Protein AF-A0A8T1IG84-F1 (afdb_monomer_lite)

Radius of gyration: 17.34 Å; chains: 1; bounding box: 30×39×44 Å

pLDDT: mean 75.7, std 8.59, range [46.72, 91.5]

Secondary structure (DSSP, 8-state):
-BSS-B--TTSS-B-B-PPPPSSEEEETTEEEEHHHHTTSSPP--HHHHHHHTS--------SHHHHHHHHHHHHT---------

Organism: NCBI:txid29920

Foldseek 3Di:
DDCDFAQDPVQAIDHDQDADPFDWDDDPNDTDGSRCPSVPDDDFDPVVCVVPVDTDDDGDGDDPVSVVVVVCVVPVDDPDPPPDD

Structure (mmCIF, N/CA/C/O backbone):
data_AF-A0A8T1IG84-F1
#
_entry.id   AF-A0A8T1IG84-F1
#
loop_
_atom_site.group_PDB
_atom_site.id
_atom_site.type_symbol
_atom_site.label_atom_id
_atom_site.label_alt_id
_atom_site.label_comp_id
_atom_site.label_asym_id
_atom_site.label_entity_id
_atom_site.label_seq_id
_atom_site.pdbx_PDB_ins_code
_atom_site.Cartn_x
_atom_site.Cartn_y
_atom_site.Cartn_z
_atom_site.occupancy
_atom_site.B_iso_or_equiv
_atom_site.auth_seq_id
_atom_site.auth_comp_id
_atom_site.auth_asym_id
_atom_site.auth_atom_id
_atom_site.pdbx_PDB_model_num
ATOM 1 N N . MET A 1 1 ? 9.532 -8.306 -11.208 1.00 61.22 1 MET A N 1
ATOM 2 C CA . MET A 1 1 ? 8.055 -8.174 -11.128 1.00 61.22 1 MET A CA 1
ATOM 3 C C . MET A 1 1 ? 7.514 -9.544 -10.760 1.00 61.22 1 MET A C 1
ATOM 5 O O . MET A 1 1 ? 7.964 -10.497 -11.378 1.00 61.22 1 MET A O 1
ATOM 9 N N . ALA A 1 2 ? 6.641 -9.674 -9.761 1.00 64.38 2 ALA A N 1
ATOM 10 C CA . ALA A 1 2 ? 6.095 -10.985 -9.406 1.00 64.38 2 ALA A CA 1
ATOM 11 C C . ALA A 1 2 ? 4.901 -11.348 -10.300 1.00 64.38 2 ALA A C 1
ATOM 13 O O . ALA A 1 2 ? 4.066 -10.490 -10.597 1.00 64.38 2 ALA A O 1
ATOM 14 N N . GLU A 1 3 ? 4.834 -12.610 -10.724 1.00 70.12 3 GLU A N 1
ATOM 15 C CA . GLU A 1 3 ? 3.745 -13.170 -11.536 1.00 70.12 3 GLU A CA 1
ATOM 16 C C . GLU A 1 3 ? 2.502 -13.511 -10.705 1.00 70.12 3 GLU A C 1
ATOM 18 O O . GLU A 1 3 ? 1.396 -13.568 -11.232 1.00 70.12 3 GLU A O 1
ATOM 23 N N . VAL A 1 4 ? 2.669 -13.659 -9.392 1.00 75.19 4 VAL A N 1
ATOM 24 C CA . VAL A 1 4 ? 1.617 -13.873 -8.394 1.00 75.19 4 VAL A CA 1
ATOM 25 C C . VAL A 1 4 ? 1.949 -13.075 -7.139 1.00 75.19 4 VAL A C 1
ATOM 27 O O . VAL A 1 4 ? 3.119 -12.815 -6.857 1.00 75.19 4 VAL A O 1
ATOM 30 N N . THR A 1 5 ? 0.920 -12.644 -6.407 1.00 78.56 5 THR A N 1
ATOM 31 C CA . THR A 1 5 ? 1.140 -12.020 -5.101 1.00 78.56 5 THR A CA 1
ATOM 32 C C . THR A 1 5 ? 1.619 -13.108 -4.155 1.00 78.56 5 THR A C 1
ATOM 34 O O . THR A 1 5 ? 0.917 -14.098 -3.968 1.00 78.56 5 THR A O 1
ATOM 37 N N . ARG A 1 6 ? 2.816 -12.944 -3.592 1.00 81.50 6 ARG A N 1
ATOM 38 C CA . ARG A 1 6 ? 3.426 -13.931 -2.695 1.00 81.50 6 ARG A CA 1
ATOM 39 C C . ARG A 1 6 ? 3.936 -13.273 -1.424 1.00 81.50 6 ARG A C 1
ATOM 41 O O . ARG A 1 6 ? 4.353 -12.114 -1.450 1.00 81.50 6 ARG A O 1
ATOM 48 N N . ALA A 1 7 ? 3.920 -14.027 -0.332 1.00 76.19 7 ALA A N 1
ATOM 49 C CA . ALA A 1 7 ? 4.596 -13.624 0.892 1.00 76.19 7 ALA A CA 1
ATOM 50 C C . ALA A 1 7 ? 6.115 -13.565 0.647 1.00 76.19 7 ALA A C 1
ATOM 52 O O . ALA A 1 7 ? 6.657 -14.385 -0.097 1.00 76.19 7 ALA A O 1
ATOM 53 N N . ASN A 1 8 ? 6.780 -12.573 1.236 1.00 76.56 8 ASN A N 1
ATOM 54 C CA . ASN A 1 8 ? 8.237 -12.461 1.241 1.00 76.56 8 ASN A CA 1
ATOM 55 C C . ASN A 1 8 ? 8.773 -12.710 2.654 1.00 76.56 8 ASN A C 1
ATOM 57 O O . ASN A 1 8 ? 8.054 -12.495 3.631 1.00 76.56 8 ASN A O 1
ATOM 61 N N . PHE A 1 9 ? 10.044 -13.100 2.757 1.00 70.38 9 PHE A N 1
ATOM 62 C CA . PHE A 1 9 ? 10.716 -13.313 4.044 1.00 70.38 9 PHE A CA 1
ATOM 63 C C . PHE A 1 9 ? 10.819 -12.031 4.883 1.00 70.38 9 PHE A C 1
ATOM 65 O O . PHE A 1 9 ? 10.735 -12.092 6.105 1.00 70.38 9 PHE A O 1
ATOM 72 N N . ASP A 1 10 ? 10.884 -10.866 4.235 1.00 71.19 10 ASP A N 1
ATOM 73 C CA . ASP A 1 10 ? 10.994 -9.558 4.899 1.00 71.19 10 ASP A CA 1
ATOM 74 C C . ASP A 1 10 ? 9.671 -9.063 5.520 1.00 71.19 10 ASP A C 1
ATOM 76 O O . ASP A 1 10 ? 9.561 -7.918 5.955 1.00 71.19 10 ASP A O 1
ATOM 80 N N . GLY A 1 11 ? 8.625 -9.897 5.521 1.00 68.12 11 GLY A N 1
ATOM 81 C CA . GLY A 1 11 ? 7.325 -9.588 6.121 1.00 68.12 11 GLY A CA 1
ATOM 82 C C . GLY A 1 11 ? 6.410 -8.697 5.276 1.00 68.12 11 GLY A C 1
ATOM 83 O O . GLY A 1 11 ? 5.253 -8.511 5.646 1.00 68.12 11 GLY A O 1
ATOM 84 N N . TYR A 1 12 ? 6.880 -8.193 4.130 1.00 70.69 12 TYR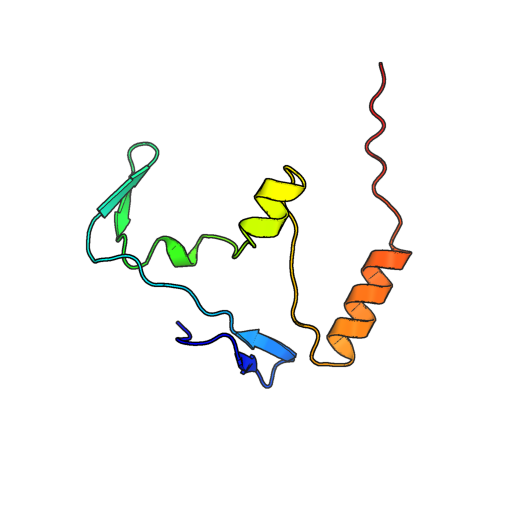 A N 1
ATOM 85 C CA . TYR A 1 12 ? 6.058 -7.446 3.174 1.00 70.69 12 TYR A CA 1
ATOM 86 C C . TYR A 1 12 ? 5.653 -8.317 1.977 1.00 70.69 12 TYR A C 1
ATOM 88 O O . TYR A 1 12 ? 6.509 -8.973 1.380 1.00 70.69 12 TYR A O 1
ATOM 96 N N . PRO A 1 13 ? 4.373 -8.321 1.565 1.00 73.56 13 PRO A N 1
ATOM 97 C CA . PRO A 1 13 ? 3.941 -9.078 0.397 1.00 73.56 13 PRO A CA 1
ATOM 98 C C . PRO A 1 13 ? 4.541 -8.498 -0.890 1.00 73.56 13 PRO A C 1
ATOM 100 O O . PRO A 1 13 ? 4.498 -7.293 -1.147 1.00 73.56 13 PRO A O 1
ATOM 103 N N . VAL A 1 14 ? 5.056 -9.371 -1.755 1.00 79.31 14 VAL A N 1
ATOM 104 C CA . VAL A 1 14 ? 5.472 -8.987 -3.106 1.00 79.31 14 VAL A CA 1
ATOM 105 C C . VAL A 1 14 ? 4.242 -9.059 -4.001 1.00 79.31 14 VAL A C 1
ATOM 107 O O . VAL A 1 14 ? 3.820 -10.139 -4.415 1.00 79.31 14 VAL A O 1
ATOM 110 N N . TYR A 1 15 ? 3.652 -7.902 -4.296 1.00 76.75 15 TYR A N 1
ATOM 111 C CA . TYR A 1 15 ? 2.453 -7.814 -5.128 1.00 76.75 15 TYR A CA 1
ATOM 112 C C . TYR A 1 15 ? 2.716 -8.185 -6.589 1.00 76.75 15 TYR A C 1
ATOM 114 O O . TYR A 1 15 ? 3.692 -7.737 -7.206 1.00 76.75 15 TYR A O 1
ATOM 122 N N . ARG A 1 16 ? 1.774 -8.929 -7.182 1.00 77.19 16 ARG A N 1
ATOM 123 C CA . ARG A 1 16 ? 1.728 -9.111 -8.633 1.00 77.19 16 ARG A CA 1
ATOM 124 C C . ARG A 1 16 ? 1.477 -7.777 -9.322 1.00 77.19 16 ARG A C 1
ATOM 126 O O . ARG A 1 16 ? 0.464 -7.127 -9.075 1.00 77.19 16 ARG A O 1
ATOM 133 N N . ARG A 1 17 ? 2.335 -7.423 -10.27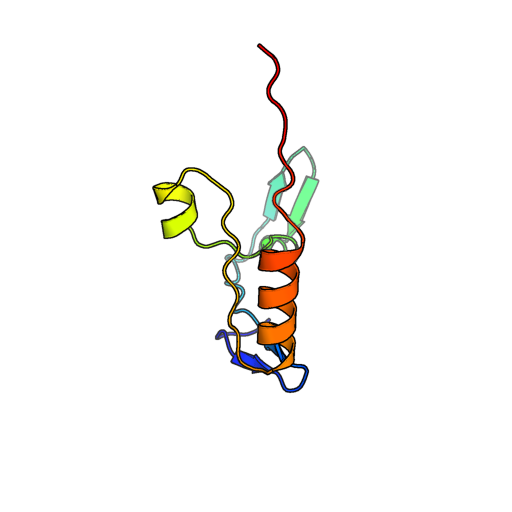7 1.00 75.31 17 ARG A N 1
ATOM 134 C CA . ARG A 1 17 ? 2.140 -6.253 -11.144 1.00 75.31 17 ARG A CA 1
ATOM 135 C C . ARG A 1 17 ? 1.939 -6.732 -12.575 1.00 75.31 17 ARG A C 1
ATOM 137 O O . ARG A 1 17 ? 2.872 -7.237 -13.192 1.00 75.31 17 ARG A O 1
ATOM 144 N N . ARG A 1 18 ? 0.711 -6.607 -13.093 1.00 71.25 18 ARG A N 1
ATOM 145 C CA . ARG A 1 18 ? 0.392 -7.009 -14.473 1.00 71.25 18 ARG A CA 1
ATOM 146 C C . ARG A 1 18 ? 1.173 -6.122 -15.440 1.00 71.25 18 ARG A C 1
ATOM 148 O O . ARG A 1 18 ? 1.057 -4.898 -15.373 1.00 71.25 18 ARG A O 1
ATOM 155 N N . ARG A 1 19 ? 1.972 -6.722 -16.321 1.00 70.12 19 ARG A N 1
ATOM 156 C CA . ARG A 1 19 ? 2.661 -5.990 -17.388 1.00 70.12 19 ARG A CA 1
ATOM 157 C C . ARG A 1 19 ? 1.623 -5.592 -18.439 1.00 70.12 19 ARG A C 1
ATOM 159 O O . ARG A 1 19 ? 0.805 -6.422 -18.826 1.00 70.12 19 ARG A O 1
ATOM 166 N N . ARG A 1 20 ? 1.619 -4.328 -18.866 1.00 72.50 20 ARG A N 1
ATOM 167 C CA . ARG A 1 20 ? 0.870 -3.926 -20.066 1.00 72.50 20 ARG A CA 1
ATOM 168 C C . ARG A 1 20 ? 1.629 -4.410 -21.303 1.00 72.50 20 ARG A C 1
ATOM 170 O O . ARG A 1 20 ? 2.836 -4.653 -21.224 1.00 72.50 20 ARG A O 1
ATOM 177 N N . ALA A 1 21 ? 0.919 -4.565 -22.419 1.00 75.50 21 ALA A N 1
ATOM 178 C CA . ALA A 1 21 ? 1.537 -4.885 -23.702 1.00 75.50 21 ALA A CA 1
ATOM 179 C C . ALA A 1 21 ? 2.630 -3.860 -24.053 1.00 75.50 21 ALA A C 1
ATOM 181 O O . ALA A 1 21 ? 2.574 -2.704 -23.620 1.00 75.50 21 ALA A O 1
ATOM 182 N N . ALA A 1 22 ? 3.633 -4.291 -24.819 1.00 75.38 22 ALA A N 1
ATOM 183 C CA . ALA A 1 22 ? 4.683 -3.396 -25.291 1.00 75.38 22 ALA A CA 1
ATOM 184 C C . ALA A 1 22 ? 4.073 -2.214 -26.067 1.00 75.38 22 ALA A C 1
ATOM 186 O O . ALA A 1 22 ? 3.086 -2.373 -26.782 1.00 75.38 22 ALA A O 1
ATOM 187 N N . GLY A 1 23 ? 4.632 -1.021 -25.874 1.00 80.62 23 GLY A N 1
ATOM 188 C CA . GLY A 1 23 ? 4.151 0.217 -26.483 1.00 80.62 23 GLY A CA 1
ATOM 189 C C . GLY A 1 23 ? 4.572 1.437 -25.673 1.00 80.62 23 GLY A C 1
ATOM 190 O O . GLY A 1 23 ? 5.323 1.318 -24.698 1.00 80.62 23 GLY A O 1
ATOM 191 N N . THR A 1 24 ? 4.050 2.601 -26.041 1.00 81.38 24 THR A N 1
ATOM 192 C CA . THR A 1 24 ? 4.290 3.857 -25.331 1.00 81.38 24 THR A CA 1
ATOM 193 C C . THR A 1 24 ? 3.010 4.422 -24.726 1.00 81.38 24 THR A C 1
ATOM 195 O O . THR A 1 24 ? 1.955 4.468 -25.351 1.00 81.38 24 THR A O 1
ATOM 198 N N . LEU A 1 25 ? 3.102 4.836 -23.463 1.00 81.44 25 LEU A N 1
ATOM 199 C CA . LEU A 1 25 ? 2.066 5.582 -22.757 1.00 81.44 25 LEU A CA 1
ATOM 200 C C . LEU A 1 25 ? 2.406 7.066 -22.835 1.00 81.44 25 LEU A C 1
ATOM 202 O O . LEU A 1 25 ? 3.425 7.490 -22.295 1.00 81.44 25 LEU A O 1
ATOM 206 N N . LYS A 1 26 ? 1.542 7.859 -23.467 1.00 83.75 26 LYS A N 1
ATOM 207 C CA . LYS A 1 26 ? 1.656 9.320 -23.478 1.00 83.75 26 LYS A CA 1
ATOM 208 C C . LYS A 1 26 ? 0.795 9.904 -22.362 1.00 83.75 26 LYS A C 1
ATOM 210 O O . LYS A 1 26 ? -0.405 9.656 -22.308 1.00 83.75 26 LYS A O 1
ATOM 215 N N . SER A 1 27 ? 1.405 10.662 -21.456 1.00 80.62 27 SER A N 1
ATOM 216 C CA . SER A 1 27 ? 0.707 11.383 -20.386 1.00 80.62 27 SER A CA 1
ATOM 217 C C . SER A 1 27 ? 1.386 12.723 -20.143 1.00 80.62 27 SER A C 1
ATOM 219 O O . SER A 1 27 ? 2.605 12.768 -19.996 1.00 80.62 27 SER A O 1
ATOM 221 N N . LYS A 1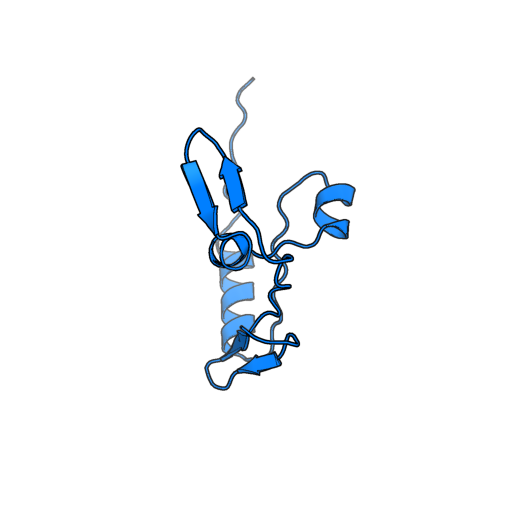 28 ? 0.612 13.817 -20.112 1.00 78.81 28 LYS A N 1
ATOM 222 C CA . LYS A 1 28 ? 1.101 15.189 -19.854 1.00 78.81 28 LYS A CA 1
ATOM 223 C C . LYS A 1 28 ? 2.389 15.535 -20.632 1.00 78.81 28 LYS A C 1
ATOM 225 O O . LYS A 1 28 ? 3.385 15.938 -20.037 1.00 78.81 28 LYS A O 1
ATOM 230 N N . ASN A 1 29 ? 2.377 15.335 -21.954 1.00 80.94 29 ASN A N 1
ATOM 231 C CA . ASN A 1 29 ? 3.511 15.564 -22.870 1.00 80.94 29 ASN A CA 1
ATOM 232 C C . ASN A 1 29 ? 4.778 14.730 -22.604 1.00 80.94 29 ASN A C 1
ATOM 234 O O . ASN A 1 29 ? 5.844 15.047 -23.122 1.00 80.94 29 ASN A O 1
ATOM 238 N N . ARG A 1 30 ? 4.682 13.650 -21.825 1.00 78.25 30 ARG A N 1
ATOM 239 C CA . ARG A 1 30 ? 5.777 12.703 -21.598 1.00 78.25 30 ARG A CA 1
ATOM 240 C C . ARG A 1 30 ? 5.407 11.337 -22.139 1.00 78.25 30 ARG A C 1
ATOM 242 O O . ARG A 1 30 ? 4.264 10.895 -22.010 1.00 78.25 30 ARG A O 1
ATOM 249 N N . GLU A 1 31 ? 6.386 10.680 -22.740 1.00 85.31 31 GLU A N 1
ATOM 250 C CA . GLU A 1 31 ? 6.241 9.350 -23.305 1.00 85.31 31 GLU A CA 1
ATOM 251 C C . GLU A 1 31 ? 6.958 8.339 -22.405 1.00 85.31 31 GLU A C 1
ATOM 253 O O . GLU A 1 31 ? 8.137 8.480 -22.087 1.00 85.31 31 GLU A O 1
ATOM 258 N N . TYR A 1 32 ? 6.215 7.342 -21.937 1.00 81.31 32 TYR A N 1
ATOM 259 C CA . TYR A 1 32 ? 6.684 6.322 -21.011 1.00 81.31 32 TYR A CA 1
ATOM 260 C C . TYR A 1 32 ? 6.662 4.966 -21.692 1.00 81.31 32 TYR A C 1
ATOM 262 O O . TYR A 1 32 ? 5.719 4.639 -22.413 1.00 81.31 32 TYR A O 1
ATOM 270 N N . ASN A 1 33 ? 7.649 4.125 -21.395 1.00 81.31 33 ASN A N 1
ATOM 271 C CA . ASN A 1 33 ? 7.582 2.728 -21.795 1.00 81.31 33 ASN A CA 1
ATOM 272 C C . ASN A 1 33 ? 6.399 2.052 -21.071 1.00 81.31 33 ASN A C 1
ATO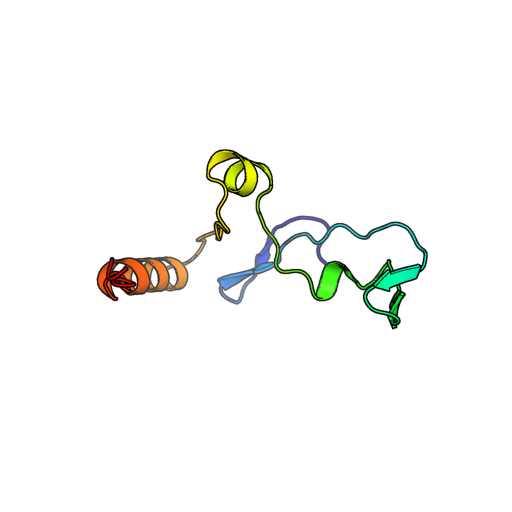M 274 O O . ASN A 1 33 ? 6.374 1.928 -19.843 1.00 81.31 33 ASN A O 1
ATOM 278 N N . ASN A 1 34 ? 5.401 1.615 -21.842 1.00 78.12 34 ASN A N 1
ATOM 279 C CA . ASN A 1 34 ? 4.162 1.027 -21.330 1.00 78.12 34 ASN A CA 1
ATOM 280 C C . ASN A 1 34 ? 4.432 -0.237 -20.499 1.00 78.12 34 ASN A C 1
ATOM 282 O O . ASN A 1 34 ? 3.760 -0.505 -19.501 1.00 78.12 34 ASN A O 1
ATOM 286 N N . ALA A 1 35 ? 5.484 -0.976 -20.856 1.00 72.94 35 ALA A N 1
ATOM 287 C CA . ALA A 1 35 ? 5.875 -2.201 -20.178 1.00 72.94 35 ALA A CA 1
ATOM 288 C C . ALA A 1 35 ? 6.438 -1.962 -18.761 1.00 72.94 35 ALA A C 1
ATOM 290 O O . ALA A 1 35 ? 6.479 -2.906 -17.968 1.00 72.94 35 ALA A O 1
ATOM 291 N N . THR A 1 36 ? 6.861 -0.735 -18.431 1.00 73.81 36 THR A N 1
ATOM 292 C CA . THR A 1 36 ? 7.405 -0.347 -17.114 1.00 73.81 36 THR A CA 1
ATOM 293 C C . THR A 1 36 ? 6.581 0.723 -16.395 1.00 73.81 36 THR A C 1
ATOM 295 O O . THR A 1 36 ? 6.785 0.944 -15.205 1.00 73.81 36 THR A O 1
ATOM 298 N N . ALA A 1 37 ? 5.588 1.336 -17.039 1.00 72.38 37 ALA A N 1
ATOM 299 C CA . ALA A 1 37 ? 4.768 2.380 -16.421 1.00 72.38 37 ALA A CA 1
ATOM 300 C C . ALA A 1 37 ? 4.017 1.922 -15.154 1.00 72.38 37 ALA A C 1
ATOM 302 O O . ALA A 1 37 ? 3.913 2.673 -14.186 1.00 72.38 37 ALA A O 1
ATOM 303 N N . ASN A 1 38 ? 3.570 0.663 -15.101 1.00 71.25 38 ASN A N 1
ATOM 304 C CA . ASN A 1 38 ? 2.894 0.102 -13.922 1.00 71.25 38 ASN A CA 1
ATOM 305 C C . ASN A 1 38 ? 3.822 -0.060 -12.696 1.00 71.25 38 ASN A C 1
ATOM 307 O O . ASN A 1 38 ? 3.357 -0.452 -11.629 1.00 71.25 38 ASN A O 1
ATOM 311 N N . GLN A 1 39 ? 5.127 0.214 -12.815 1.00 68.94 39 GLN A N 1
ATOM 312 C CA . GLN A 1 39 ? 6.042 0.206 -11.670 1.00 68.94 39 GLN A CA 1
ATOM 313 C C . GLN A 1 39 ? 5.809 1.386 -10.718 1.00 68.94 39 GLN A C 1
ATOM 315 O O . GLN A 1 39 ? 6.074 1.266 -9.523 1.00 68.94 39 GLN A O 1
ATOM 320 N N . TRP A 1 40 ? 5.277 2.486 -11.244 1.00 66.31 40 TRP A N 1
ATOM 321 C CA . TRP A 1 40 ? 5.038 3.727 -10.510 1.00 66.31 40 TRP A CA 1
ATOM 322 C C . TRP A 1 40 ? 3.618 3.825 -9.946 1.00 66.31 40 TRP A C 1
ATOM 324 O O . TRP A 1 40 ? 3.327 4.708 -9.148 1.00 66.31 40 TRP A O 1
ATOM 334 N N . VAL A 1 41 ? 2.723 2.926 -10.365 1.00 69.19 41 VAL A N 1
ATOM 335 C CA . VAL A 1 41 ? 1.321 2.924 -9.942 1.00 69.19 41 VAL A CA 1
ATOM 336 C C . VAL A 1 41 ? 1.192 2.132 -8.647 1.00 69.19 41 VAL A C 1
ATOM 338 O O . VAL A 1 41 ? 1.560 0.955 -8.588 1.00 69.19 41 VAL A O 1
ATOM 341 N N . VAL A 1 42 ? 0.650 2.777 -7.615 1.00 68.50 42 VAL A N 1
ATOM 342 C CA . VAL A 1 42 ? 0.290 2.106 -6.364 1.00 68.50 42 VAL A CA 1
ATOM 343 C C . VAL A 1 42 ? -0.815 1.084 -6.672 1.00 68.50 42 VAL A C 1
ATOM 345 O O . VAL A 1 42 ? -1.811 1.442 -7.306 1.00 68.50 42 VAL A O 1
ATOM 348 N N . PRO A 1 43 ? -0.649 -0.197 -6.299 1.00 68.31 43 PRO A N 1
ATOM 349 C CA . PRO A 1 43 ? -1.691 -1.194 -6.503 1.00 68.31 43 PRO A CA 1
ATOM 350 C C . PRO A 1 43 ? -2.954 -0.798 -5.725 1.00 68.31 43 PRO A C 1
ATOM 352 O O . PRO A 1 43 ? -2.882 -0.501 -4.538 1.00 68.31 43 PRO A O 1
ATOM 355 N N . TYR A 1 44 ? -4.105 -0.813 -6.396 1.00 75.50 44 TYR A N 1
ATOM 356 C CA . TYR A 1 44 ? -5.416 -0.537 -5.805 1.00 75.50 44 TYR A CA 1
ATOM 357 C C . TYR A 1 44 ? -6.389 -1.672 -6.142 1.00 75.50 44 TYR A C 1
ATOM 359 O O . TYR A 1 44 ? -6.165 -2.426 -7.093 1.00 75.50 44 TYR A O 1
ATOM 367 N N . ASN A 1 45 ? -7.468 -1.804 -5.368 1.00 79.88 45 ASN A N 1
ATOM 368 C CA . ASN A 1 45 ? -8.528 -2.771 -5.639 1.00 79.88 45 ASN A CA 1
ATOM 369 C C . ASN A 1 45 ? -9.694 -2.084 -6.380 1.00 79.88 45 ASN A C 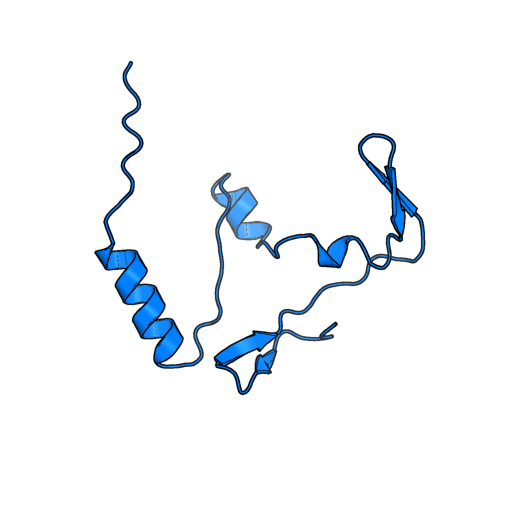1
ATOM 371 O O . ASN A 1 45 ? -10.435 -1.333 -5.743 1.00 79.88 45 ASN A O 1
ATOM 375 N N . PRO A 1 46 ? -9.908 -2.360 -7.685 1.00 81.75 46 PRO A N 1
ATOM 376 C CA . PRO A 1 46 ? -10.948 -1.696 -8.471 1.00 81.75 46 PRO A CA 1
ATOM 377 C C . PRO A 1 46 ? -12.354 -1.880 -7.898 1.00 81.75 46 PRO A C 1
ATOM 379 O O . PRO A 1 46 ? -13.141 -0.940 -7.916 1.00 81.75 46 PRO A O 1
ATOM 382 N N . TYR A 1 47 ? -12.653 -3.061 -7.344 1.00 86.38 47 TYR A N 1
ATOM 383 C CA . TYR A 1 47 ? -13.969 -3.361 -6.783 1.00 86.38 47 TYR A CA 1
ATOM 384 C C . TYR A 1 47 ? -14.279 -2.463 -5.584 1.00 86.38 47 TYR A C 1
ATOM 386 O O . TYR A 1 47 ? -15.332 -1.831 -5.534 1.00 86.38 47 TYR A O 1
ATOM 394 N N . PHE A 1 48 ? -13.347 -2.356 -4.635 1.00 84.06 48 PHE A N 1
ATOM 395 C CA . PHE A 1 48 ? -13.552 -1.516 -3.457 1.00 84.06 48 PHE A CA 1
ATOM 396 C C . PHE A 1 48 ? -13.512 -0.028 -3.800 1.00 84.06 48 PHE A C 1
ATOM 398 O O . PHE A 1 48 ? -14.363 0.719 -3.320 1.00 84.06 48 PHE A O 1
ATOM 405 N N . S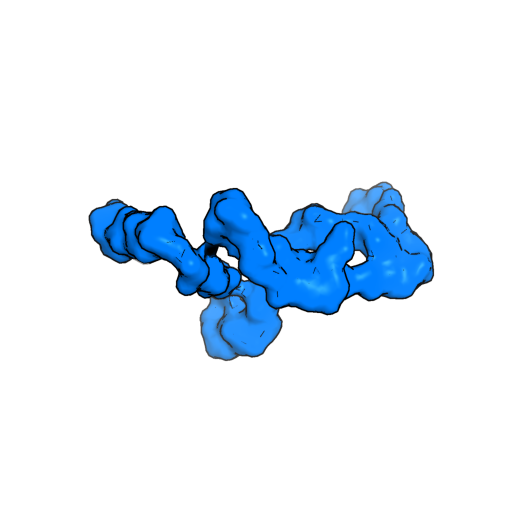ER A 1 49 ? -12.594 0.398 -4.670 1.00 85.06 49 SER A N 1
ATOM 406 C CA . SER A 1 49 ? -12.530 1.793 -5.108 1.00 85.06 49 SER A CA 1
ATOM 407 C C . SER A 1 49 ? -13.815 2.244 -5.793 1.00 85.06 49 SER A C 1
ATOM 409 O O . SER A 1 49 ? -14.306 3.330 -5.500 1.00 85.06 49 SER A O 1
ATOM 411 N N . GLN A 1 50 ? -14.396 1.406 -6.654 1.00 88.06 50 GLN A N 1
ATOM 412 C CA . GLN A 1 50 ? -15.655 1.721 -7.323 1.00 88.06 50 GLN A CA 1
ATOM 413 C C . GLN A 1 50 ? -16.846 1.677 -6.359 1.00 88.06 50 GLN A C 1
ATOM 415 O O . GLN A 1 50 ? -17.711 2.544 -6.424 1.00 88.06 50 GLN A O 1
ATOM 420 N N . LYS A 1 51 ? -16.883 0.701 -5.442 1.00 91.50 51 LYS A N 1
ATOM 421 C CA . LYS A 1 51 ? -17.990 0.534 -4.490 1.00 91.50 51 LYS A CA 1
ATOM 422 C C . LYS A 1 51 ? -18.118 1.695 -3.501 1.00 91.50 51 LYS A C 1
ATOM 424 O O . LYS A 1 51 ? -19.234 2.074 -3.165 1.00 91.50 51 LYS A O 1
ATOM 429 N N . TYR A 1 52 ? -16.998 2.234 -3.025 1.00 89.56 52 TYR A N 1
ATOM 430 C CA . TYR A 1 52 ? -16.982 3.270 -1.985 1.00 89.56 52 TYR A CA 1
ATOM 431 C C . TYR A 1 52 ? -16.564 4.654 -2.496 1.00 89.56 52 TYR A C 1
ATOM 433 O O . TYR A 1 52 ? -16.500 5.595 -1.710 1.00 89.56 52 TYR A O 1
ATOM 441 N N . ASN A 1 53 ? -16.275 4.782 -3.797 1.00 87.75 53 ASN A N 1
ATOM 442 C CA . ASN A 1 53 ? -15.782 6.007 -4.431 1.00 87.75 53 ASN A CA 1
ATOM 443 C C . ASN A 1 53 ? -14.609 6.657 -3.667 1.00 87.75 53 ASN A C 1
ATOM 445 O O . ASN A 1 53 ? -14.513 7.878 -3.542 1.00 87.75 53 ASN A O 1
ATOM 449 N N . CYS A 1 54 ? -13.727 5.833 -3.099 1.00 81.75 54 CYS A N 1
ATOM 450 C CA . CYS A 1 54 ? -12.589 6.290 -2.314 1.00 81.75 54 CYS A CA 1
ATOM 451 C C . CYS A 1 54 ? -11.364 5.395 -2.533 1.00 81.75 54 CYS A C 1
ATOM 453 O O . CYS A 1 54 ? -11.456 4.245 -2.975 1.00 81.75 54 CYS A O 1
ATOM 455 N N . HIS A 1 55 ? -10.179 5.938 -2.257 1.00 79.19 55 HIS A N 1
ATOM 456 C CA . HIS A 1 55 ? -8.936 5.187 -2.386 1.00 79.19 55 HIS A CA 1
ATOM 457 C C . HIS A 1 55 ? -8.741 4.280 -1.164 1.00 79.19 55 HIS A C 1
ATOM 459 O O . HIS A 1 55 ? -8.318 4.733 -0.101 1.00 79.19 55 HIS A O 1
ATOM 465 N N . ILE A 1 56 ? -9.057 2.994 -1.325 1.00 81.38 56 ILE A N 1
ATOM 466 C CA . ILE A 1 56 ? -8.945 1.985 -0.268 1.00 81.38 56 ILE A CA 1
ATOM 467 C C . ILE A 1 56 ? -7.634 1.225 -0.433 1.00 81.38 56 ILE A C 1
ATOM 469 O O . ILE A 1 56 ? -7.397 0.585 -1.460 1.00 81.38 56 ILE A O 1
ATOM 473 N N . ASN A 1 57 ? -6.802 1.272 0.605 1.00 77.75 57 ASN A N 1
ATOM 474 C CA . ASN A 1 57 ? -5.599 0.459 0.699 1.00 77.75 57 ASN A CA 1
ATOM 475 C C . ASN A 1 57 ? -5.963 -0.948 1.199 1.00 77.75 57 ASN A C 1
ATOM 477 O O . ASN A 1 57 ? -6.680 -1.086 2.189 1.00 77.75 57 ASN A O 1
ATOM 481 N N . VAL A 1 58 ? -5.481 -1.986 0.516 1.00 77.38 58 VAL A N 1
ATOM 482 C CA . VAL A 1 58 ? -5.694 -3.389 0.898 1.00 77.38 58 VAL A CA 1
ATOM 483 C C . VAL A 1 58 ? -4.333 -4.024 1.117 1.00 77.38 58 VAL A C 1
ATOM 485 O O . VAL A 1 58 ? -3.527 -4.090 0.191 1.00 77.38 58 VAL A O 1
ATOM 488 N N . GLU A 1 59 ? -4.097 -4.513 2.329 1.00 75.81 59 GLU A N 1
ATOM 489 C CA . GLU A 1 59 ? -2.830 -5.125 2.716 1.00 75.81 59 GLU A CA 1
ATOM 490 C C . GLU A 1 59 ? -3.025 -6.587 3.113 1.00 75.81 59 GLU A C 1
ATOM 492 O O . GLU A 1 59 ? -4.031 -6.966 3.715 1.00 75.81 59 GLU A O 1
ATOM 497 N N . VAL A 1 60 ? -2.047 -7.418 2.753 1.00 75.81 60 VAL A N 1
ATOM 498 C CA . VAL A 1 60 ? -1.994 -8.823 3.161 1.00 75.81 60 VAL A CA 1
ATOM 499 C C . VAL A 1 60 ? -1.154 -8.915 4.433 1.00 75.81 60 VAL A C 1
ATOM 501 O O . VAL A 1 60 ? 0.063 -8.742 4.389 1.00 75.81 60 VAL A O 1
ATOM 504 N N . CYS A 1 61 ? -1.809 -9.179 5.563 1.00 74.31 61 CYS A N 1
ATOM 505 C CA . CYS A 1 61 ? -1.168 -9.273 6.874 1.00 74.31 61 CYS A CA 1
ATOM 506 C C . CYS A 1 61 ? -0.724 -10.714 7.163 1.00 74.31 61 CYS A C 1
ATOM 508 O O . CYS A 1 61 ? -1.538 -11.543 7.563 1.00 74.31 61 CYS A O 1
ATOM 510 N N . THR A 1 62 ? 0.559 -11.024 6.962 1.00 75.25 62 THR A N 1
ATOM 511 C CA . THR A 1 62 ? 1.116 -12.378 7.177 1.00 75.25 62 THR A CA 1
ATOM 512 C C . THR A 1 62 ? 2.036 -12.493 8.392 1.00 75.25 62 THR A C 1
ATOM 514 O O . THR A 1 62 ? 2.543 -13.578 8.654 1.00 75.25 62 THR A O 1
ATOM 517 N N . GLY A 1 63 ? 2.278 -11.411 9.142 1.00 76.06 63 GLY A N 1
ATOM 518 C CA . GLY A 1 63 ? 3.226 -11.417 10.263 1.00 76.06 63 GLY A CA 1
ATOM 519 C C . GLY A 1 63 ? 2.814 -10.553 11.456 1.00 76.06 63 GLY A C 1
ATOM 520 O O . GLY A 1 63 ? 2.004 -9.633 11.343 1.00 76.06 63 GLY A O 1
ATOM 521 N N . ILE A 1 64 ? 3.422 -10.801 12.618 1.00 80.81 64 ILE A N 1
ATOM 522 C CA . ILE A 1 64 ? 3.148 -10.051 13.862 1.00 80.81 64 ILE A CA 1
ATOM 523 C C . ILE A 1 64 ? 3.416 -8.545 13.678 1.00 80.81 64 ILE A C 1
ATOM 525 O O . ILE A 1 64 ? 2.709 -7.701 14.228 1.00 80.81 64 ILE A O 1
ATOM 529 N N . THR A 1 65 ? 4.389 -8.187 12.839 1.00 78.75 65 THR A N 1
ATOM 530 C CA . THR A 1 65 ? 4.690 -6.798 12.464 1.00 78.75 65 THR A CA 1
ATOM 531 C C . THR A 1 65 ? 3.516 -6.110 11.765 1.00 78.75 65 THR A C 1
ATOM 533 O O . THR A 1 65 ? 3.206 -4.967 12.096 1.00 78.75 65 THR A O 1
ATOM 536 N N . THR A 1 66 ? 2.811 -6.807 10.866 1.00 77.94 66 THR A N 1
ATOM 537 C CA . THR A 1 66 ? 1.606 -6.279 10.199 1.00 77.94 66 THR A CA 1
ATOM 538 C C . THR A 1 66 ? 0.441 -6.092 11.171 1.00 77.94 66 THR A C 1
ATOM 540 O O . THR A 1 66 ? -0.277 -5.099 11.087 1.00 77.94 66 THR A O 1
ATOM 543 N N . VAL A 1 67 ? 0.308 -6.965 12.175 1.00 81.62 67 VAL A N 1
ATOM 544 C CA . VAL A 1 67 ? -0.689 -6.805 13.248 1.00 81.62 67 VAL A CA 1
ATOM 545 C C . VAL A 1 67 ? -0.372 -5.579 14.108 1.00 81.62 67 VAL A C 1
ATOM 547 O O . VAL A 1 67 ? -1.247 -4.751 14.355 1.00 81.62 67 VAL A O 1
ATOM 550 N N . LYS A 1 68 ? 0.894 -5.393 14.503 1.00 85.00 68 LYS A N 1
ATOM 551 C CA . LYS A 1 68 ? 1.342 -4.193 15.229 1.00 85.00 68 LYS A CA 1
ATOM 552 C C . LYS A 1 68 ? 1.088 -2.915 14.425 1.00 85.00 68 LYS A C 1
ATOM 554 O O . LYS A 1 68 ? 0.683 -1.902 14.993 1.00 85.00 68 LYS A O 1
ATOM 559 N N . TYR A 1 69 ? 1.318 -2.961 13.115 1.00 81.00 69 TYR A N 1
ATOM 560 C CA . TYR A 1 69 ? 1.019 -1.857 12.210 1.00 81.00 69 TYR A CA 1
ATOM 561 C C . TYR A 1 69 ? -0.484 -1.548 12.191 1.00 81.00 69 TYR A C 1
ATOM 563 O O . TYR A 1 69 ? -0.853 -0.404 12.433 1.00 81.00 69 TYR A O 1
ATOM 571 N N . LEU A 1 70 ? -1.360 -2.545 12.040 1.00 81.88 70 LEU A N 1
ATOM 572 C CA . LEU A 1 70 ? -2.813 -2.345 12.098 1.00 81.88 70 LEU A CA 1
ATOM 573 C C . LEU A 1 70 ? -3.250 -1.682 13.412 1.00 81.88 70 LEU A C 1
ATOM 575 O O . LEU A 1 70 ? -3.961 -0.678 13.391 1.00 81.88 70 LEU A O 1
ATOM 579 N N . TYR A 1 71 ? -2.769 -2.189 14.549 1.00 84.31 71 TYR A N 1
ATOM 580 C CA . TYR A 1 71 ? -3.066 -1.608 15.858 1.00 84.31 71 TYR A CA 1
ATOM 581 C C . TYR A 1 71 ? -2.597 -0.161 15.973 1.00 84.31 71 TYR A C 1
ATOM 583 O O . TYR A 1 71 ? -3.342 0.690 16.457 1.00 84.31 71 TYR A O 1
ATOM 591 N N . LYS A 1 72 ? -1.397 0.150 15.471 1.00 85.69 72 LYS A N 1
ATOM 592 C CA . LYS A 1 72 ? -0.918 1.532 15.397 1.00 85.69 72 LYS A CA 1
ATOM 593 C C . LYS A 1 72 ? -1.895 2.406 14.611 1.00 85.69 72 LYS A C 1
ATOM 595 O O . LYS A 1 72 ? -2.169 3.506 15.061 1.00 85.69 72 LYS A O 1
ATOM 600 N N . TYR A 1 73 ? -2.424 1.945 13.478 1.00 79.56 73 TYR A N 1
ATOM 601 C CA . TYR A 1 73 ? -3.352 2.730 12.653 1.00 79.56 73 TYR A CA 1
ATOM 602 C C . TYR A 1 73 ? -4.724 2.924 13.302 1.00 79.56 73 TYR A C 1
ATOM 604 O O . TYR A 1 73 ? -5.265 4.022 13.227 1.00 79.56 73 TYR A O 1
ATOM 612 N N . VAL A 1 74 ? -5.254 1.904 13.980 1.00 83.62 74 VAL A N 1
ATOM 613 C CA . VAL A 1 74 ? -6.517 2.010 14.730 1.00 83.62 74 VAL A CA 1
ATOM 614 C C . VAL A 1 74 ? -6.383 3.012 15.878 1.00 83.62 74 VAL A C 1
ATOM 616 O O . VAL A 1 74 ? -7.248 3.866 16.060 1.00 83.62 74 VAL A O 1
ATOM 619 N N . TYR A 1 75 ? -5.280 2.947 16.626 1.00 84.31 75 TYR A N 1
ATOM 620 C CA . TYR A 1 75 ? -5.077 3.775 17.816 1.00 84.31 75 TYR A CA 1
ATOM 621 C C . TYR A 1 75 ? -4.394 5.122 17.555 1.00 84.31 75 TYR A C 1
ATOM 623 O O . TYR A 1 75 ? -4.345 5.949 18.461 1.00 84.31 75 TYR A O 1
ATOM 631 N N . LYS A 1 76 ? -3.905 5.392 16.336 1.00 83.38 76 LYS A N 1
ATOM 632 C CA . LYS A 1 76 ? -3.356 6.711 15.963 1.00 83.38 76 LYS A CA 1
ATOM 633 C C . LYS A 1 76 ? -4.411 7.825 16.060 1.00 83.38 76 LYS A C 1
ATOM 635 O O . LYS A 1 76 ? -4.045 8.986 16.202 1.00 83.38 76 LYS A O 1
ATOM 640 N N . GLY A 1 77 ? -5.696 7.465 16.024 1.00 68.56 77 GLY A N 1
ATOM 641 C CA . GLY A 1 77 ? -6.812 8.402 15.988 1.00 68.56 77 GLY A CA 1
ATOM 642 C C . GLY A 1 77 ? -7.134 8.832 14.558 1.00 68.56 77 GLY A C 1
ATOM 643 O O . GLY A 1 77 ? -6.275 8.859 13.679 1.00 68.56 77 GLY A O 1
ATOM 644 N N . SER A 1 78 ? -8.405 9.131 14.306 1.00 69.62 78 SER A N 1
ATOM 645 C CA . SER A 1 78 ? -8.854 9.668 13.023 1.00 69.62 78 SER A CA 1
ATOM 646 C C . SER A 1 78 ? -8.316 11.087 12.838 1.00 69.62 78 SER A C 1
ATOM 648 O O . SER A 1 78 ? -8.660 11.955 13.645 1.00 69.62 78 SER A O 1
ATOM 650 N N . ASP A 1 79 ? -7.556 11.337 11.767 1.00 67.25 79 ASP A N 1
ATOM 651 C CA . ASP A 1 79 ? -7.326 12.695 11.263 1.00 67.25 79 ASP A CA 1
ATOM 652 C C . ASP A 1 79 ? -8.693 13.258 10.853 1.00 67.25 79 ASP A C 1
ATOM 654 O O . ASP A 1 79 ? -9.218 12.987 9.771 1.00 67.25 79 ASP A O 1
ATOM 658 N N . LYS A 1 80 ? -9.343 13.972 11.774 1.00 59.59 80 LYS A N 1
ATOM 659 C CA . LYS A 1 80 ? -10.606 14.650 11.501 1.00 59.59 80 LYS A CA 1
ATOM 660 C C . LYS A 1 80 ? -10.283 15.872 10.653 1.00 59.59 80 LYS A C 1
ATOM 662 O O . LYS A 1 80 ? -9.896 16.908 11.183 1.00 59.59 80 LYS A O 1
ATOM 667 N N . ALA A 1 81 ? -10.460 15.764 9.340 1.00 56.94 81 ALA A N 1
ATOM 668 C CA . ALA A 1 81 ? -10.619 16.949 8.514 1.00 56.94 81 ALA A CA 1
ATOM 669 C C . ALA A 1 81 ? -11.923 17.635 8.949 1.00 56.94 81 ALA A C 1
ATOM 671 O O . ALA A 1 81 ? -13.019 17.157 8.655 1.00 56.94 81 ALA A O 1
ATOM 672 N N . VAL A 1 82 ? -11.806 18.711 9.728 1.00 54.75 82 VAL A N 1
ATOM 673 C CA . VAL A 1 82 ? -12.945 19.567 10.066 1.00 54.75 82 VAL A CA 1
ATOM 674 C C . VAL A 1 82 ? -13.341 20.296 8.788 1.00 54.75 82 VAL A C 1
ATOM 676 O O . VAL A 1 82 ? -12.625 21.175 8.319 1.00 54.75 82 VAL A O 1
ATOM 679 N N . VAL A 1 83 ? -14.467 19.900 8.199 1.00 54.31 83 VAL A N 1
ATOM 680 C CA . VAL A 1 83 ? -15.102 20.665 7.126 1.00 54.31 83 VAL A CA 1
ATOM 681 C C . VAL A 1 83 ? -15.935 21.749 7.798 1.00 54.31 83 VAL A C 1
ATOM 683 O O . VAL A 1 83 ? -17.045 21.489 8.264 1.00 54.31 83 VAL A O 1
ATOM 686 N N . THR A 1 84 ? -15.371 22.947 7.915 1.00 46.72 84 THR A N 1
ATOM 687 C CA . THR A 1 84 ? -16.124 24.135 8.328 1.00 46.72 84 THR A CA 1
ATOM 688 C C . THR A 1 84 ? -17.030 24.557 7.172 1.00 46.72 84 THR A C 1
ATOM 690 O O . THR A 1 84 ? -16.598 24.552 6.018 1.00 46.72 84 THR A O 1
ATOM 693 N N . ARG A 1 85 ? -18.295 24.839 7.489 1.00 49.94 85 ARG A N 1
ATOM 694 C CA . ARG A 1 85 ? -19.332 25.244 6.536 1.00 49.94 85 ARG A CA 1
ATOM 695 C C . ARG A 1 85 ? -19.284 26.740 6.260 1.00 49.94 85 ARG A C 1
ATOM 697 O O . ARG A 1 85 ? -18.892 27.475 7.193 1.00 49.94 85 ARG A O 1
#

Sequence (85 aa):
MAEVTRANFDGYPVYRRRRRAAGTLKSKNREYNNATANQWVVPYNPYFSQKYNCHINVEVCTGITTVKYLYKYVYKGSDKAVVTR